Protein AF-A0A6N7VKH4-F1 (afdb_monomer)

Sequence (73 aa):
MWICNKCGGFFIIYKKSVIKEEFKIDKEGNEIDLPLKHELIENEDDVSYICTTCGRIYLKCISNIKEIAIWKE

Radius of gyration: 19.1 Å; Cα contacts (8 Å, |Δi|>4): 134; chains: 1; bounding box: 41×21×49 Å

pLDDT: mean 86.71, std 7.65, range [67.38, 96.12]

Mean predicted aligned error: 7.63 Å

Solvent-accessible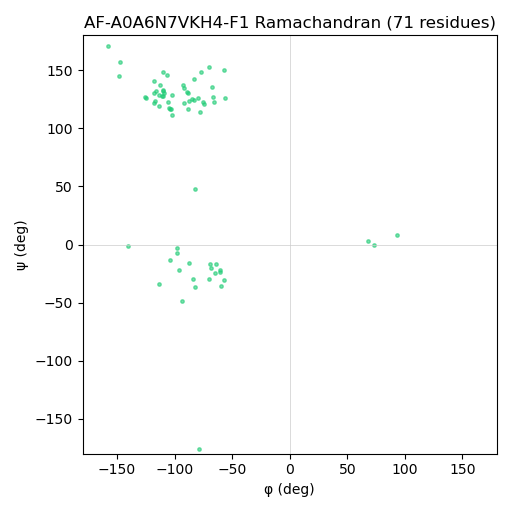 surface area (backbone atoms only — not comparable to full-atom values): 4422 Å² total; per-residue (Å²): 86,50,27,31,73,86,76,68,24,49,53,48,79,47,74,55,69,45,78,48,70,44,67,53,59,51,99,87,66,47,76,76,57,78,64,77,44,79,43,83,46,70,52,89,53,46,30,37,40,31,26,74,67,80,67,50,75,42,46,50,76,81,40,64,63,76,83,54,27,46,82,44,132

Secondary structure (DSSP, 8-st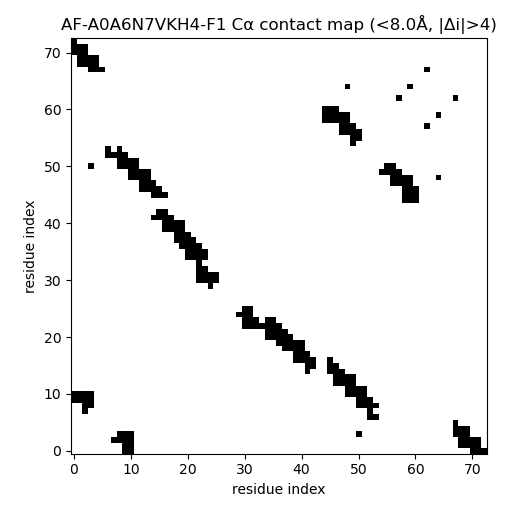ate):
-EEETTT-PBEEEEEEEEEEEE--B-TTS-B-SS-SEEEEEEEEEEEEEEETTT--EEETTT--HHHHEEE--

Structure (mmCIF, N/CA/C/O backbone):
data_AF-A0A6N7VKH4-F1
#
_entry.id   AF-A0A6N7VKH4-F1
#
loop_
_atom_site.group_PDB
_atom_site.id
_atom_site.type_symbol
_atom_site.label_atom_id
_atom_site.label_alt_id
_atom_site.label_comp_id
_atom_site.label_asym_id
_atom_site.label_entity_id
_atom_site.label_seq_id
_atom_site.pdbx_PDB_ins_code
_atom_site.Cartn_x
_atom_site.Cartn_y
_atom_site.Cartn_z
_atom_site.occupancy
_atom_site.B_iso_or_equiv
_atom_site.auth_seq_id
_atom_site.auth_comp_id
_atom_site.auth_asym_id
_atom_site.auth_atom_id
_atom_site.pdbx_PDB_model_num
ATOM 1 N N . MET A 1 1 ? 5.114 7.801 -11.849 1.00 88.75 1 MET A N 1
ATOM 2 C CA . MET A 1 1 ? 4.550 6.542 -11.316 1.00 88.75 1 MET A CA 1
ATOM 3 C C . MET A 1 1 ? 5.628 5.559 -10.864 1.00 88.75 1 MET A C 1
ATOM 5 O O . MET A 1 1 ? 6.728 5.556 -11.406 1.00 88.75 1 MET A O 1
ATOM 9 N N . TRP A 1 2 ? 5.310 4.716 -9.876 1.00 93.19 2 TRP A N 1
ATOM 10 C CA . TRP A 1 2 ? 6.223 3.694 -9.349 1.00 93.19 2 TRP A CA 1
ATOM 11 C C . TRP A 1 2 ? 6.182 2.411 -10.182 1.00 93.19 2 TRP A C 1
ATOM 13 O O . TRP A 1 2 ? 5.119 1.815 -10.368 1.00 93.19 2 TRP A O 1
ATOM 23 N N . ILE A 1 3 ? 7.355 1.984 -10.645 1.00 94.88 3 ILE A N 1
ATOM 24 C CA . ILE A 1 3 ? 7.564 0.827 -11.518 1.00 94.88 3 ILE A CA 1
ATOM 25 C C . ILE A 1 3 ? 8.274 -0.283 -10.750 1.00 94.88 3 ILE A C 1
ATOM 27 O O . ILE A 1 3 ? 9.335 -0.053 -10.184 1.00 94.88 3 ILE A O 1
ATOM 31 N N . CYS A 1 4 ? 7.729 -1.496 -10.765 1.00 96.00 4 CYS A N 1
ATOM 32 C CA . CYS A 1 4 ? 8.315 -2.665 -10.118 1.00 96.00 4 CYS A CA 1
ATOM 33 C C . CYS A 1 4 ? 9.637 -3.089 -10.755 1.00 96.00 4 CYS A C 1
ATOM 35 O O . CYS A 1 4 ? 9.670 -3.489 -11.919 1.00 96.00 4 CYS A O 1
ATOM 37 N N . ASN A 1 5 ? 10.700 -3.135 -9.944 1.00 95.25 5 ASN A N 1
ATOM 38 C CA . ASN A 1 5 ? 12.038 -3.550 -10.380 1.00 95.25 5 ASN A CA 1
ATOM 39 C C . ASN A 1 5 ? 12.074 -4.993 -10.915 1.00 95.25 5 ASN A C 1
ATOM 41 O O . ASN A 1 5 ? 12.955 -5.343 -11.691 1.00 95.25 5 ASN A O 1
ATOM 45 N N . LYS A 1 6 ? 11.123 -5.845 -10.504 1.00 94.12 6 LYS A N 1
ATOM 46 C CA . LYS A 1 6 ? 11.081 -7.269 -10.881 1.00 94.12 6 LYS A CA 1
ATOM 47 C C . LYS A 1 6 ? 10.449 -7.530 -12.246 1.00 94.12 6 LYS A C 1
ATOM 49 O O . LYS A 1 6 ? 10.843 -8.480 -12.908 1.00 94.12 6 LYS A O 1
ATOM 54 N N . CYS A 1 7 ? 9.414 -6.776 -12.613 1.00 95.56 7 CYS A N 1
ATOM 55 C CA . CYS A 1 7 ? 8.568 -7.114 -13.766 1.00 95.56 7 CYS A CA 1
ATOM 56 C C . CYS A 1 7 ? 8.141 -5.913 -14.618 1.00 95.56 7 CYS A C 1
ATOM 58 O O . CYS A 1 7 ? 7.418 -6.096 -15.589 1.00 95.56 7 CYS A O 1
ATOM 60 N N . GLY A 1 8 ? 8.538 -4.689 -14.256 1.00 94.62 8 GLY A N 1
ATOM 61 C CA . GLY A 1 8 ? 8.149 -3.473 -14.976 1.00 94.62 8 GLY A CA 1
ATOM 62 C C . GLY A 1 8 ? 6.694 -3.038 -14.770 1.00 94.62 8 GLY A C 1
ATOM 63 O O . GLY A 1 8 ? 6.292 -2.014 -15.311 1.00 94.62 8 GLY A O 1
ATOM 64 N N . GLY A 1 9 ? 5.912 -3.783 -13.985 1.00 95.00 9 GLY A N 1
ATOM 65 C CA . GLY A 1 9 ? 4.522 -3.455 -13.682 1.00 95.00 9 GLY A CA 1
ATOM 66 C C . GLY A 1 9 ? 4.365 -2.238 -12.773 1.00 95.00 9 GLY A C 1
ATOM 67 O O . GLY A 1 9 ? 5.227 -1.958 -11.938 1.00 95.00 9 GLY A O 1
ATOM 68 N N . PHE A 1 10 ? 3.233 -1.551 -12.883 1.00 95.38 10 PHE A N 1
ATOM 69 C CA . PHE A 1 10 ? 2.903 -0.402 -12.038 1.00 95.38 10 PHE A CA 1
ATOM 70 C C . PHE A 1 10 ? 2.453 -0.845 -10.644 1.00 95.38 10 PHE A C 1
ATOM 72 O O . PHE A 1 10 ? 1.839 -1.908 -10.493 1.00 95.38 10 PHE A O 1
ATOM 79 N N . PHE A 1 11 ? 2.728 -0.025 -9.632 1.00 94.00 11 PHE A N 1
ATOM 80 C CA . PHE A 1 11 ? 2.204 -0.229 -8.283 1.00 94.00 11 PHE A CA 1
ATOM 81 C C . PHE A 1 11 ? 0.888 0.517 -8.056 1.00 94.00 11 PHE A C 1
ATOM 83 O O . PHE A 1 11 ? 0.786 1.705 -8.356 1.00 94.00 11 PHE A O 1
ATOM 90 N N . ILE A 1 12 ? -0.081 -0.165 -7.446 1.00 92.69 12 ILE A N 1
ATOM 91 C CA . ILE A 1 12 ? -1.225 0.459 -6.774 1.00 92.69 12 ILE A CA 1
ATOM 92 C C . ILE A 1 12 ? -0.860 0.640 -5.301 1.00 92.69 12 ILE A C 1
ATOM 94 O O . ILE A 1 12 ? -0.270 -0.252 -4.686 1.00 92.69 12 ILE A O 1
ATOM 98 N N . ILE A 1 13 ? -1.200 1.803 -4.747 1.00 90.12 13 ILE A N 1
ATOM 99 C CA . ILE A 1 13 ? -0.950 2.152 -3.349 1.00 90.12 13 ILE A CA 1
ATOM 100 C C . ILE A 1 13 ? -2.272 2.064 -2.594 1.00 90.12 13 ILE A C 1
ATOM 102 O O . ILE A 1 13 ? -3.196 2.823 -2.876 1.00 90.12 13 ILE A O 1
ATOM 106 N N . TYR A 1 14 ? -2.344 1.161 -1.624 1.00 89.00 14 TYR A N 1
ATOM 107 C CA . TYR A 1 14 ? -3.464 1.058 -0.699 1.00 89.00 14 TYR A CA 1
ATOM 108 C C . TYR A 1 14 ? -3.071 1.682 0.633 1.00 89.00 14 TYR A C 1
ATOM 110 O O . TYR A 1 14 ? -2.031 1.334 1.189 1.00 89.00 14 TYR A O 1
ATOM 118 N N . LYS A 1 15 ? -3.906 2.586 1.142 1.00 88.06 15 LYS A N 1
ATOM 119 C CA . LYS A 1 15 ? -3.802 3.115 2.503 1.00 88.06 15 LYS A CA 1
ATOM 120 C C . LYS A 1 15 ? -4.967 2.575 3.313 1.00 88.06 15 LYS A C 1
ATOM 122 O O . LYS A 1 15 ? -6.108 2.666 2.860 1.00 88.06 15 LYS A O 1
ATOM 127 N N . LYS A 1 16 ? -4.684 1.985 4.471 1.00 83.44 16 LYS A N 1
ATOM 128 C CA . LYS A 1 16 ? -5.732 1.580 5.405 1.00 83.44 16 LYS A CA 1
ATOM 129 C C . LYS A 1 16 ? -6.032 2.752 6.334 1.00 83.44 16 LYS A C 1
ATOM 131 O O . LYS A 1 16 ? -5.119 3.309 6.937 1.00 83.44 16 LYS A O 1
ATOM 136 N N . SER A 1 17 ? -7.310 3.070 6.470 1.00 81.44 17 SER A N 1
ATOM 137 C CA . SER A 1 17 ? -7.805 4.045 7.440 1.00 81.44 17 SER A CA 1
ATOM 138 C C . SER A 1 17 ? -8.744 3.322 8.401 1.00 81.44 17 SER A C 1
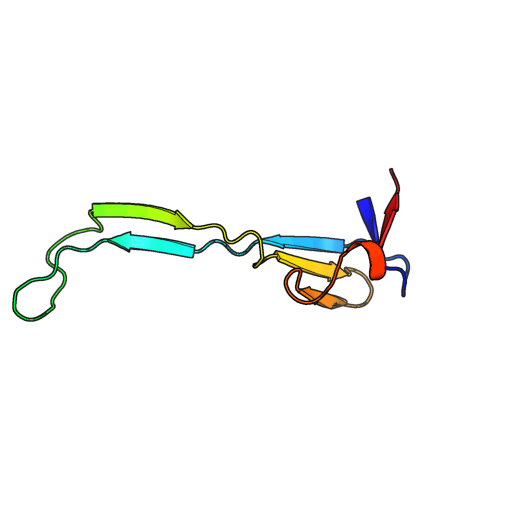ATOM 140 O O . SER A 1 17 ? -9.491 2.427 7.994 1.00 81.44 17 SER A O 1
ATOM 142 N N . VAL A 1 18 ? -8.678 3.668 9.683 1.00 80.50 18 VAL A N 1
ATOM 143 C CA . VAL A 1 18 ? -9.567 3.136 10.721 1.00 80.50 18 VAL A CA 1
ATOM 144 C C . VAL A 1 18 ? -10.490 4.260 11.163 1.00 80.50 18 VAL A C 1
ATOM 146 O O . VAL A 1 18 ? -10.033 5.371 11.416 1.00 80.50 18 VAL A O 1
ATOM 149 N N . ILE A 1 19 ? -11.787 3.981 11.254 1.00 81.25 19 ILE A N 1
ATOM 150 C CA . ILE A 1 19 ? -12.743 4.906 11.862 1.00 81.25 19 ILE A CA 1
ATOM 151 C C . ILE A 1 19 ? -12.775 4.575 13.350 1.00 81.25 19 ILE A C 1
ATOM 153 O O . ILE A 1 19 ? -13.121 3.456 13.728 1.00 81.25 19 ILE A O 1
ATOM 157 N N . LYS A 1 20 ? -12.367 5.526 14.189 1.00 78.94 20 LYS A N 1
ATOM 158 C CA . LYS A 1 20 ? -12.533 5.426 15.635 1.00 78.94 20 LYS A CA 1
ATOM 159 C C . LYS A 1 20 ? -13.852 6.081 16.017 1.00 78.94 20 LYS A C 1
ATOM 161 O O . LYS A 1 20 ? -14.057 7.266 15.754 1.00 78.94 20 LYS A O 1
ATOM 166 N N . GLU A 1 21 ? -14.714 5.296 16.644 1.00 82.94 21 GLU A N 1
ATOM 167 C CA . GLU A 1 21 ? -16.018 5.722 17.143 1.00 82.94 21 GLU A CA 1
ATOM 168 C C . GLU A 1 21 ? -15.993 5.740 18.675 1.00 82.94 21 GLU A C 1
ATOM 170 O O . GLU A 1 21 ? -15.508 4.802 19.311 1.00 82.94 21 GLU A O 1
ATOM 175 N N . GLU A 1 22 ? -16.468 6.832 19.275 1.00 80.62 22 GLU A N 1
ATOM 176 C CA . GLU A 1 22 ? -16.575 6.968 20.732 1.00 80.62 22 GLU A CA 1
ATOM 177 C C . GLU A 1 22 ? -18.037 6.843 21.175 1.00 80.62 22 GLU A C 1
ATOM 179 O O . GLU A 1 22 ? -18.885 7.636 20.761 1.00 80.62 22 GLU A O 1
ATOM 184 N N . PHE A 1 23 ? -18.323 5.885 22.060 1.00 81.12 23 PHE A N 1
ATOM 185 C CA . PHE A 1 23 ? -19.670 5.604 22.562 1.00 81.12 23 PHE A CA 1
ATOM 186 C C . PHE A 1 23 ? -19.819 6.001 24.033 1.00 81.12 23 PHE A C 1
ATOM 188 O O . PHE A 1 23 ? -18.877 5.909 24.825 1.00 81.12 23 PHE A O 1
ATOM 195 N N . LYS A 1 24 ? -21.032 6.409 24.421 1.00 81.12 24 LYS A N 1
ATOM 196 C CA . LYS A 1 24 ? -21.435 6.435 25.833 1.00 81.12 24 LYS A CA 1
ATOM 197 C C . LYS A 1 24 ? -21.896 5.040 26.227 1.00 81.12 24 LYS A C 1
ATOM 199 O O . LYS A 1 24 ? -22.822 4.517 25.614 1.00 81.12 24 LYS A O 1
ATOM 204 N N . ILE A 1 25 ? -21.274 4.495 27.266 1.00 87.50 25 ILE A N 1
ATOM 205 C CA . ILE A 1 25 ? -21.649 3.214 27.869 1.00 87.50 25 ILE A CA 1
ATOM 206 C C . ILE A 1 25 ? -22.341 3.436 29.217 1.00 87.50 25 ILE A C 1
ATOM 208 O O . ILE A 1 25 ? -22.011 4.386 29.937 1.00 87.50 25 ILE A O 1
ATOM 212 N N . ASP A 1 26 ? -23.314 2.589 29.553 1.00 87.44 26 ASP A N 1
ATOM 213 C CA . ASP A 1 26 ? -23.946 2.573 30.874 1.00 87.44 26 ASP A CA 1
ATOM 214 C C . ASP A 1 26 ? -23.063 1.861 31.915 1.00 87.44 26 ASP A C 1
ATOM 216 O O . ASP A 1 26 ? -21.923 1.469 31.656 1.00 87.44 26 ASP A O 1
ATOM 220 N N . LYS A 1 27 ? -23.580 1.716 33.140 1.00 88.75 27 LYS A N 1
ATOM 221 C CA . LYS A 1 27 ? -22.865 1.041 34.236 1.00 88.75 27 LYS A CA 1
ATOM 222 C C . LYS A 1 27 ? -22.711 -0.471 34.021 1.00 88.75 27 LYS A C 1
ATOM 224 O O . LYS A 1 27 ? -21.909 -1.086 34.717 1.00 88.75 27 LYS A O 1
ATOM 229 N N . GLU A 1 28 ? -23.483 -1.050 33.109 1.00 91.75 28 GLU A N 1
ATOM 230 C CA . GLU A 1 28 ? -23.482 -2.470 32.749 1.00 91.75 28 GLU A CA 1
ATOM 231 C C . GLU A 1 28 ? -22.637 -2.732 31.486 1.00 91.75 28 GLU A C 1
ATOM 233 O O . GLU A 1 28 ? -22.351 -3.884 31.168 1.00 91.75 28 GLU A O 1
ATOM 238 N N . GLY A 1 29 ? -22.162 -1.670 30.820 1.00 85.06 29 GLY A N 1
ATOM 239 C CA . GLY A 1 29 ? -21.326 -1.717 29.622 1.00 85.06 29 GLY A CA 1
ATOM 240 C C . GLY A 1 29 ? -22.106 -1.650 28.308 1.00 85.06 29 GLY A C 1
ATOM 241 O O . GLY A 1 29 ? -21.497 -1.821 27.255 1.00 85.06 29 GLY A O 1
ATOM 242 N N . ASN A 1 30 ? -23.418 -1.395 28.343 1.00 86.75 30 ASN A N 1
ATOM 243 C CA . ASN A 1 30 ? -24.229 -1.289 27.133 1.00 86.75 30 ASN A CA 1
ATOM 244 C C . ASN A 1 30 ? -24.126 0.110 26.519 1.00 86.75 30 ASN A C 1
ATOM 246 O O . ASN A 1 30 ? -24.094 1.120 27.226 1.00 86.75 30 ASN A O 1
ATOM 250 N N . GLU A 1 31 ? -24.115 0.165 25.190 1.00 84.44 31 GLU A N 1
ATOM 251 C CA . GLU A 1 31 ? -24.159 1.410 24.426 1.00 84.44 31 GLU A CA 1
ATOM 252 C C . GLU A 1 31 ? -25.513 2.104 24.618 1.00 84.44 31 GLU A C 1
ATOM 254 O O . GLU A 1 31 ? -26.569 1.501 24.428 1.00 84.44 31 GLU A O 1
ATOM 259 N N . ILE A 1 32 ? -25.482 3.380 25.008 1.00 80.12 32 ILE A N 1
ATOM 260 C CA . ILE A 1 32 ? -26.697 4.144 25.335 1.00 80.12 32 ILE A CA 1
ATOM 261 C C . ILE A 1 32 ? -27.184 4.976 24.135 1.00 80.12 32 ILE A C 1
ATOM 263 O O . ILE A 1 32 ? -28.350 5.357 24.090 1.00 80.12 32 ILE A O 1
ATOM 267 N N . ASP A 1 33 ? -26.307 5.290 23.175 1.00 75.06 33 ASP A N 1
ATOM 268 C CA . ASP A 1 33 ? -26.589 6.255 22.105 1.00 75.06 33 ASP A CA 1
ATOM 269 C C . ASP A 1 33 ? -25.700 6.056 20.864 1.00 75.06 33 ASP A C 1
ATOM 271 O O . ASP A 1 33 ? -24.713 5.318 20.899 1.00 75.06 33 ASP A O 1
ATOM 275 N N . LEU A 1 34 ? -26.027 6.776 19.782 1.00 70.31 34 LEU A N 1
ATOM 276 C CA . LEU A 1 34 ? -25.198 6.872 18.571 1.00 70.31 34 LEU A CA 1
ATOM 277 C C . LEU A 1 34 ? -23.779 7.402 18.884 1.00 70.31 34 LEU A C 1
ATOM 279 O O . LEU A 1 34 ? -23.614 8.212 19.805 1.00 70.31 34 LEU A O 1
ATOM 283 N N . PRO A 1 35 ? -22.756 6.996 18.103 1.00 70.19 35 PRO A N 1
ATOM 284 C CA . PRO A 1 35 ? -21.371 7.394 18.336 1.00 70.19 35 PRO A CA 1
ATOM 285 C C . PRO A 1 35 ? -21.224 8.919 18.360 1.00 70.19 35 PRO A C 1
ATOM 287 O O . PRO A 1 35 ? -21.621 9.634 17.439 1.00 70.19 35 PRO A O 1
ATOM 290 N N . LEU A 1 36 ? -20.640 9.420 19.449 1.00 67.38 36 LEU A N 1
ATOM 291 C CA . LEU A 1 36 ? -20.529 10.848 19.752 1.00 67.38 36 LEU A CA 1
ATOM 292 C C . LEU A 1 36 ? -19.553 11.568 18.825 1.00 67.38 36 LEU A C 1
ATOM 294 O O . LEU A 1 36 ? -19.681 12.773 18.597 1.00 67.38 36 LEU A O 1
ATOM 298 N N . LYS A 1 37 ? -18.546 10.841 18.342 1.00 70.69 37 LYS A N 1
ATOM 299 C CA . LYS A 1 37 ? -17.500 11.334 17.452 1.00 70.69 37 LYS A CA 1
ATOM 300 C C . LYS A 1 37 ? -17.036 10.217 16.534 1.00 70.69 37 LYS A C 1
ATOM 302 O O . LYS A 1 37 ? -16.928 9.070 16.959 1.00 70.69 37 LYS A O 1
ATOM 307 N N . HIS A 1 38 ? -16.710 10.613 15.311 1.00 76.44 38 HIS A N 1
ATOM 308 C CA . HIS A 1 38 ? -16.017 9.785 14.338 1.00 76.44 38 HIS A CA 1
ATOM 309 C C . HIS A 1 38 ? -14.693 10.471 14.029 1.00 76.44 38 HIS A C 1
ATOM 311 O O . HIS A 1 38 ? -14.678 11.626 13.599 1.00 76.44 38 HIS A O 1
ATOM 317 N N . GLU A 1 39 ? -13.591 9.773 14.255 1.00 78.00 39 GLU A N 1
ATOM 318 C CA . GLU A 1 39 ? -12.261 10.235 13.879 1.00 78.00 39 GLU A CA 1
ATOM 319 C C . GLU A 1 39 ? -11.677 9.264 12.855 1.00 78.00 39 GLU A C 1
ATOM 321 O O . GLU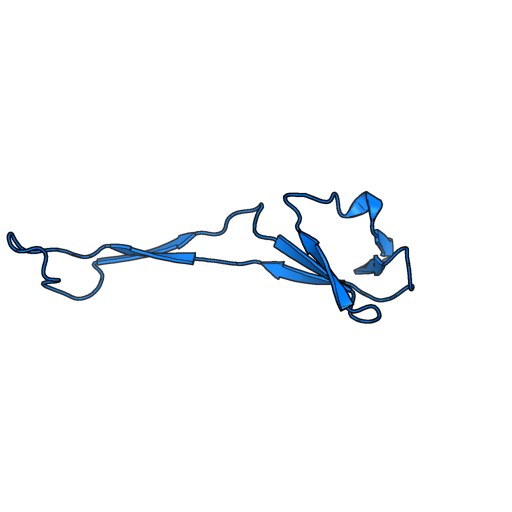 A 1 39 ? -11.595 8.058 13.097 1.00 78.00 39 GLU A O 1
ATOM 326 N N . LEU A 1 40 ? -11.297 9.787 11.687 1.00 77.88 40 LEU A N 1
ATOM 327 C CA . LEU A 1 40 ? -10.519 9.026 10.717 1.00 77.88 40 LEU A CA 1
ATOM 328 C C . LEU A 1 40 ? -9.071 8.998 11.189 1.00 77.88 40 LEU A C 1
ATOM 330 O O . LEU A 1 40 ? -8.400 10.027 11.223 1.00 77.88 40 LEU A O 1
ATOM 334 N N . ILE A 1 41 ? -8.598 7.809 11.534 1.00 78.81 41 ILE A N 1
ATOM 335 C CA . ILE A 1 41 ? -7.216 7.567 11.918 1.00 78.81 41 ILE A CA 1
ATOM 336 C C . ILE A 1 41 ? -6.512 6.932 10.725 1.00 78.81 41 ILE A C 1
ATOM 338 O O . ILE A 1 41 ? -6.799 5.794 10.341 1.00 78.81 41 ILE A O 1
ATOM 342 N N . GLU A 1 42 ? -5.589 7.683 10.135 1.00 76.00 42 GLU A N 1
ATOM 343 C CA . GLU A 1 42 ? -4.687 7.190 9.099 1.00 76.00 42 GLU A CA 1
ATOM 344 C C . GLU A 1 42 ? -3.309 6.965 9.713 1.00 76.00 42 GLU A C 1
ATOM 346 O O . GLU A 1 42 ? -2.659 7.910 10.161 1.00 76.00 42 GLU A O 1
ATOM 351 N N . ASN A 1 43 ? -2.838 5.720 9.721 1.00 75.19 43 ASN A N 1
ATOM 352 C CA . ASN A 1 43 ? -1.451 5.444 10.071 1.00 75.19 43 ASN A CA 1
ATOM 353 C C . ASN A 1 43 ? -0.600 5.543 8.809 1.00 75.19 43 ASN A C 1
ATOM 355 O O . ASN A 1 43 ? -0.828 4.826 7.832 1.00 75.19 43 ASN A O 1
ATOM 359 N N . GLU A 1 44 ? 0.425 6.394 8.833 1.00 71.12 44 GLU A N 1
ATOM 360 C CA . GLU A 1 44 ? 1.336 6.544 7.696 1.00 71.12 44 GLU A CA 1
ATOM 361 C C . GLU A 1 44 ? 2.075 5.252 7.330 1.00 71.12 44 GLU A C 1
ATOM 363 O O . GLU A 1 44 ? 2.544 5.133 6.196 1.00 71.12 44 GLU A O 1
ATOM 368 N N . ASP A 1 45 ? 2.183 4.307 8.263 1.00 76.81 45 ASP A N 1
ATOM 369 C CA . ASP A 1 45 ? 2.834 3.009 8.085 1.00 76.81 45 ASP A CA 1
ATOM 370 C C . ASP A 1 45 ? 1.900 1.920 7.538 1.00 76.81 45 ASP A C 1
ATOM 372 O O . ASP A 1 45 ? 2.379 0.933 6.971 1.00 76.81 45 ASP A O 1
ATOM 376 N N . ASP A 1 46 ? 0.579 2.129 7.594 1.00 83.88 46 ASP A N 1
ATOM 377 C CA . ASP A 1 46 ? -0.441 1.213 7.064 1.00 83.88 46 ASP A CA 1
ATOM 378 C C . ASP A 1 46 ? -0.651 1.413 5.551 1.00 83.88 46 ASP A C 1
ATOM 380 O O . ASP A 1 46 ? -1.767 1.526 5.027 1.00 83.88 46 ASP A O 1
ATOM 384 N N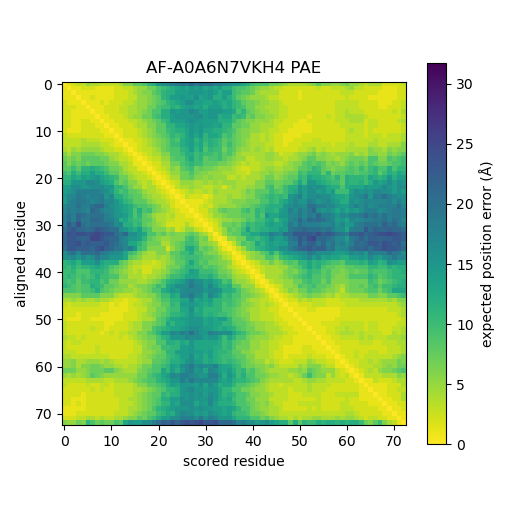 . VAL A 1 47 ? 0.463 1.460 4.822 1.00 88.00 47 VAL A N 1
ATOM 385 C CA . VAL A 1 47 ? 0.491 1.617 3.368 1.00 88.00 47 VAL A CA 1
ATOM 386 C C . VAL A 1 47 ? 1.028 0.346 2.729 1.00 88.00 47 VAL A C 1
ATOM 388 O O . VAL A 1 47 ? 2.099 -0.144 3.081 1.00 88.00 47 VAL A O 1
ATOM 391 N N . SER A 1 48 ? 0.291 -0.180 1.756 1.00 91.94 48 SER A N 1
ATOM 392 C CA . SER A 1 48 ? 0.667 -1.361 0.979 1.00 91.94 48 SER A CA 1
ATOM 393 C C . SER A 1 48 ? 0.872 -1.000 -0.487 1.00 91.94 48 SER A C 1
ATOM 395 O O . SER A 1 48 ? 0.020 -0.365 -1.108 1.00 91.94 48 SER A O 1
ATOM 397 N N . TYR A 1 49 ? 1.984 -1.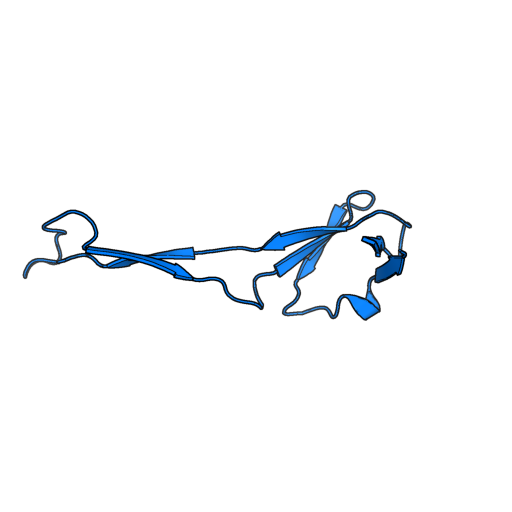448 -1.060 1.00 92.81 49 TYR A N 1
ATOM 398 C CA . TYR A 1 49 ? 2.302 -1.320 -2.477 1.00 92.81 49 TYR A CA 1
ATOM 399 C C . TYR A 1 49 ? 2.069 -2.662 -3.166 1.00 92.81 49 TYR A C 1
ATOM 401 O O . TYR A 1 49 ? 2.746 -3.644 -2.863 1.00 92.81 49 TYR A O 1
ATOM 409 N N . ILE A 1 50 ? 1.128 -2.709 -4.108 1.00 94.62 50 ILE A N 1
ATOM 410 C CA . ILE A 1 50 ? 0.784 -3.932 -4.842 1.00 94.62 50 ILE A CA 1
ATOM 411 C C . ILE A 1 50 ? 1.175 -3.777 -6.303 1.00 94.62 50 ILE A C 1
ATOM 413 O O . ILE A 1 50 ? 0.679 -2.889 -6.996 1.00 94.62 50 ILE A O 1
ATOM 417 N N . CYS A 1 51 ? 2.074 -4.634 -6.785 1.00 96.00 51 CYS A N 1
ATOM 418 C CA . CYS A 1 51 ? 2.423 -4.643 -8.198 1.00 96.00 51 CYS A CA 1
ATOM 419 C C . CYS A 1 51 ? 1.290 -5.284 -9.005 1.00 96.00 51 CYS A C 1
ATOM 421 O O . CYS A 1 51 ? 0.975 -6.456 -8.820 1.00 96.00 51 CYS A O 1
ATOM 423 N N . THR A 1 52 ? 0.732 -4.533 -9.949 1.00 95.31 52 THR A N 1
ATOM 424 C CA . THR A 1 52 ? -0.397 -4.956 -10.796 1.00 95.31 52 THR A CA 1
ATOM 425 C C . THR A 1 52 ? -0.080 -6.125 -11.722 1.00 95.31 52 THR A C 1
ATOM 427 O O . THR A 1 52 ? -0.981 -6.855 -12.117 1.00 95.31 52 THR A O 1
ATOM 430 N N . THR A 1 53 ? 1.195 -6.326 -12.060 1.00 96.12 53 THR A N 1
ATOM 431 C CA . THR A 1 53 ? 1.614 -7.379 -12.994 1.00 96.12 53 THR A CA 1
ATOM 432 C C . THR A 1 53 ? 2.009 -8.660 -12.272 1.00 96.12 53 THR A C 1
ATOM 434 O O . THR A 1 53 ? 1.566 -9.736 -12.652 1.00 96.12 53 THR A O 1
ATOM 437 N N . CYS A 1 54 ? 2.847 -8.569 -11.233 1.00 95.75 54 CYS A N 1
ATOM 438 C CA . CYS A 1 54 ? 3.336 -9.762 -10.531 1.00 95.75 54 CYS A CA 1
ATOM 439 C C . CYS A 1 54 ? 2.571 -10.099 -9.243 1.00 95.75 54 CYS A C 1
ATOM 441 O O . CYS A 1 54 ? 2.911 -11.081 -8.589 1.00 95.75 54 CYS A O 1
ATOM 443 N N . GLY A 1 55 ? 1.595 -9.277 -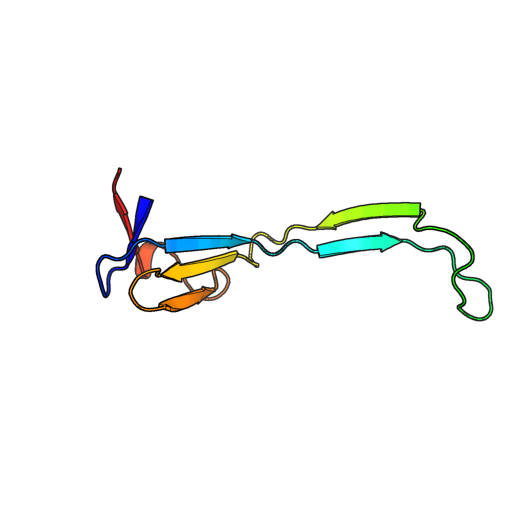8.843 1.00 93.75 55 GLY A N 1
ATOM 444 C CA . GLY A 1 55 ? 0.761 -9.484 -7.654 1.00 93.75 55 GLY A CA 1
ATOM 445 C C . GLY A 1 55 ? 1.494 -9.360 -6.316 1.00 93.75 55 GLY A C 1
ATOM 446 O O . GLY A 1 55 ? 0.896 -9.583 -5.267 1.00 93.75 55 GLY A O 1
ATOM 447 N N . ARG A 1 56 ? 2.790 -9.021 -6.316 1.00 93.38 56 ARG A N 1
ATOM 448 C CA . ARG A 1 56 ? 3.574 -8.895 -5.082 1.00 93.38 56 ARG A CA 1
ATOM 449 C C . ARG A 1 56 ? 3.096 -7.712 -4.258 1.00 93.38 56 ARG A C 1
ATOM 451 O O . ARG A 1 56 ? 2.925 -6.615 -4.791 1.00 93.38 56 ARG A O 1
ATOM 458 N N . ILE A 1 57 ? 2.975 -7.954 -2.962 1.00 93.00 57 ILE A N 1
ATOM 459 C CA . ILE A 1 57 ? 2.553 -6.983 -1.962 1.00 93.00 57 ILE A CA 1
ATOM 460 C C . ILE A 1 57 ? 3.769 -6.626 -1.111 1.00 93.00 57 ILE A C 1
ATOM 462 O O . ILE A 1 57 ? 4.472 -7.513 -0.627 1.00 93.00 57 ILE A O 1
ATOM 466 N N . TYR A 1 58 ? 4.006 -5.331 -0.936 1.00 91.69 58 TYR A N 1
ATOM 467 C CA . TYR A 1 58 ? 5.058 -4.792 -0.085 1.00 91.69 58 TYR A CA 1
ATOM 468 C C . TYR A 1 58 ? 4.443 -3.837 0.930 1.00 91.69 58 TYR A C 1
ATOM 470 O O . TYR A 1 58 ? 3.735 -2.907 0.552 1.00 91.69 58 TYR A O 1
ATOM 478 N N . LEU A 1 59 ? 4.715 -4.062 2.211 1.00 89.38 59 LEU A N 1
ATOM 479 C CA . LEU A 1 59 ? 4.227 -3.213 3.296 1.00 89.38 59 LEU A CA 1
ATOM 480 C C . LEU A 1 59 ? 5.234 -2.092 3.550 1.00 89.38 59 LEU A C 1
ATOM 482 O O . LEU A 1 59 ? 6.423 -2.372 3.692 1.00 89.38 59 LEU A O 1
ATOM 486 N N . LYS A 1 60 ? 4.782 -0.836 3.627 1.00 86.06 60 LYS A N 1
ATOM 487 C CA . LYS A 1 60 ? 5.652 0.331 3.849 1.00 86.06 60 LYS A CA 1
ATOM 488 C C . LYS A 1 60 ? 6.423 0.240 5.167 1.00 86.06 60 LYS A C 1
ATOM 490 O O . LYS A 1 60 ? 7.591 0.605 5.191 1.00 86.06 60 LYS A O 1
ATOM 495 N N . CYS A 1 61 ? 5.814 -0.319 6.213 1.00 83.38 61 CYS A N 1
ATOM 496 C CA . CYS A 1 61 ? 6.472 -0.552 7.502 1.00 83.38 61 CYS A CA 1
ATOM 497 C C . CYS A 1 61 ? 7.640 -1.558 7.443 1.00 83.38 61 CYS A C 1
ATOM 499 O O . CYS A 1 61 ? 8.453 -1.602 8.361 1.00 83.38 61 CYS A O 1
ATOM 501 N N . ILE A 1 62 ? 7.740 -2.360 6.375 1.00 84.06 62 ILE A N 1
ATOM 502 C CA . ILE A 1 62 ? 8.785 -3.384 6.198 1.00 84.06 62 ILE A CA 1
ATOM 503 C C . ILE A 1 62 ? 9.724 -3.035 5.039 1.00 84.06 62 ILE A C 1
ATOM 505 O O . ILE A 1 62 ? 10.899 -3.387 5.056 1.00 84.06 62 ILE A O 1
ATOM 509 N N . SER A 1 63 ? 9.212 -2.398 3.987 1.00 85.31 63 SER A N 1
ATOM 510 C CA . SER A 1 63 ? 9.912 -2.216 2.718 1.00 85.31 63 SER A CA 1
ATOM 511 C C . SER A 1 63 ? 9.959 -0.751 2.314 1.00 85.31 63 SER A C 1
ATOM 513 O O . SER A 1 63 ? 8.928 -0.092 2.156 1.00 85.31 63 SER A O 1
ATOM 515 N N . ASN A 1 64 ? 11.166 -0.261 2.037 1.00 87.69 64 ASN A N 1
ATOM 516 C CA . ASN A 1 64 ? 11.344 1.042 1.419 1.00 87.69 64 ASN A CA 1
ATOM 517 C C . ASN A 1 64 ? 10.986 0.955 -0.073 1.00 87.69 64 ASN A C 1
ATOM 519 O O . ASN A 1 64 ? 11.584 0.182 -0.822 1.00 87.69 64 ASN A O 1
ATOM 523 N N . ILE A 1 65 ? 10.029 1.771 -0.530 1.00 87.94 65 ILE A N 1
ATOM 524 C CA . ILE A 1 65 ? 9.563 1.740 -1.926 1.00 87.94 65 ILE A CA 1
ATOM 525 C C . ILE A 1 65 ? 10.697 1.955 -2.941 1.00 87.94 65 ILE A C 1
ATOM 527 O O . ILE A 1 65 ? 10.662 1.378 -4.024 1.00 87.94 65 ILE A O 1
ATOM 531 N N . LYS A 1 66 ? 11.739 2.715 -2.578 1.00 91.12 66 LYS A N 1
ATOM 532 C CA . LYS A 1 66 ? 12.895 2.984 -3.448 1.00 91.12 66 LYS A CA 1
ATOM 533 C C . LYS A 1 66 ? 13.772 1.750 -3.700 1.00 91.12 66 LYS A C 1
ATOM 535 O O . LYS A 1 66 ? 14.518 1.733 -4.671 1.00 91.12 66 LYS A O 1
ATOM 540 N N . GLU A 1 67 ? 13.691 0.722 -2.856 1.00 92.94 67 GLU A N 1
ATOM 541 C CA . GLU A 1 67 ? 14.444 -0.530 -3.032 1.00 92.94 67 GLU A CA 1
ATOM 542 C C . GLU A 1 67 ? 13.732 -1.498 -3.988 1.00 92.94 67 GLU A C 1
ATOM 544 O O . GLU A 1 67 ? 14.355 -2.294 -4.692 1.00 92.94 67 GLU A O 1
ATOM 549 N N . ILE A 1 68 ? 12.403 -1.419 -4.036 1.00 92.62 68 ILE A N 1
ATOM 550 C CA . ILE A 1 68 ? 11.543 -2.352 -4.776 1.00 92.62 68 ILE A CA 1
ATOM 551 C C . ILE A 1 68 ? 11.002 -1.761 -6.084 1.00 92.62 68 ILE A C 1
ATOM 553 O O . ILE A 1 68 ? 10.468 -2.502 -6.921 1.00 92.62 68 ILE A O 1
ATOM 557 N N . ALA A 1 69 ? 11.131 -0.444 -6.262 1.00 94.19 69 ALA A N 1
ATOM 558 C CA . ALA A 1 69 ? 10.569 0.286 -7.381 1.00 94.19 69 ALA A CA 1
ATOM 559 C C .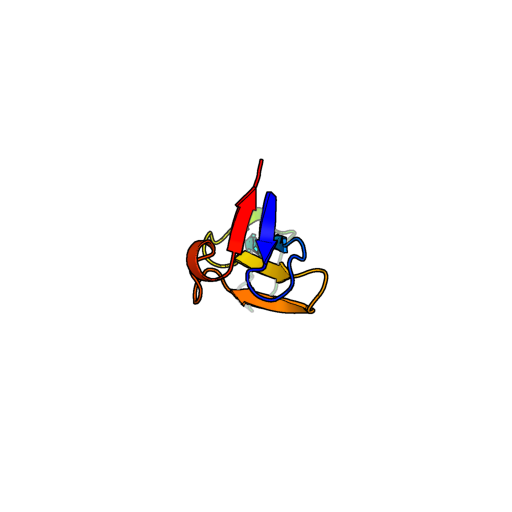 ALA A 1 69 ? 11.425 1.482 -7.821 1.00 94.19 69 ALA A C 1
ATOM 561 O O . ALA A 1 69 ? 12.156 2.076 -7.030 1.00 94.19 69 ALA A O 1
ATOM 562 N N . ILE A 1 70 ? 11.250 1.886 -9.079 1.00 95.38 70 ILE A N 1
ATOM 563 C CA . ILE A 1 70 ? 11.807 3.119 -9.650 1.00 95.38 70 ILE A CA 1
ATOM 564 C C . ILE A 1 70 ? 10.657 4.075 -9.974 1.00 95.38 70 ILE A C 1
ATOM 566 O O . ILE A 1 70 ? 9.634 3.659 -10.520 1.00 95.38 70 ILE A O 1
ATOM 570 N N . TRP A 1 71 ? 10.816 5.359 -9.655 1.00 94.12 71 TRP A N 1
ATOM 571 C CA . TRP A 1 71 ? 9.8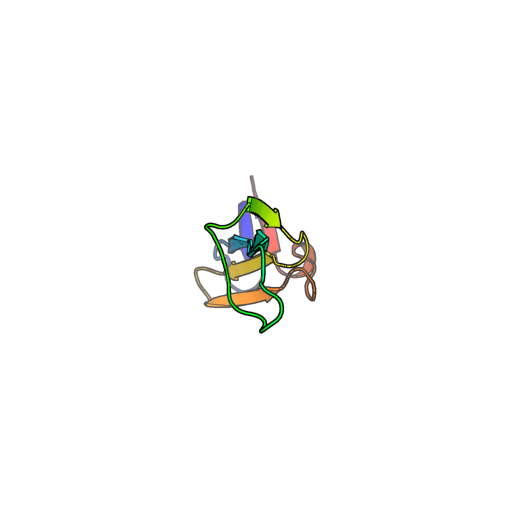91 6.397 -10.107 1.00 94.12 71 TRP A CA 1
ATOM 572 C C . TRP A 1 71 ? 10.209 6.782 -11.555 1.00 94.12 71 TRP A C 1
ATOM 574 O O . TRP A 1 71 ? 11.346 7.135 -11.862 1.00 94.12 71 TRP A O 1
ATOM 584 N N . LYS A 1 72 ? 9.211 6.718 -12.436 1.00 91.81 72 LYS A N 1
ATOM 585 C CA . LYS A 1 72 ? 9.265 7.276 -13.795 1.00 91.81 72 LYS A CA 1
ATOM 586 C C . LYS A 1 72 ? 8.201 8.349 -13.939 1.00 91.81 72 LYS A C 1
ATOM 588 O O . LYS A 1 72 ? 7.067 8.078 -13.553 1.00 91.81 72 LYS A O 1
ATOM 593 N N . GLU A 1 73 ? 8.559 9.526 -14.435 1.00 84.19 73 GLU A N 1
ATOM 594 C CA . GLU A 1 73 ? 7.591 10.589 -14.751 1.00 84.19 73 GLU A CA 1
ATOM 595 C C . GLU A 1 73 ? 6.577 10.139 -15.807 1.00 84.19 73 GLU A C 1
ATOM 597 O O . GLU A 1 73 ? 6.969 9.393 -16.736 1.00 84.19 73 GLU A O 1
#

Foldseek 3Di:
DWAFPPPRFAKDKDWDKDWDFAFDADPVGDGDDGGPDTDTDTDPQRMWIAGPPPRDIDGSVHDDSVVGTDDDD